Protein AF-D0VNY0-F1 (afdb_monomer_lite)

Organism: NCBI:txid554406

Radius of gyration: 15.48 Å; chains: 1; bounding box: 35×25×47 Å

Sequence (81 aa):
PSSGRPIAVPSQDMVMGCYYMTKERKGVKGEGKSFSNKNQLITAYQNGQVAVHALVNVRIDGEIVQTTPGRLMFNTMLPKE

InterPro domains:
  IPR007066 RNA polymerase Rpb1, domain 3 [PF04983] (1-81)
  IPR042102 RNA polymerase Rpb1, domain 3 superfamily [G3DSA:1.10.274.100] (1-63)

pLDDT: mean 90.7, std 8.15, range [50.34, 97.25]

Secondary structure (DSSP, 8-state):
------S-PPPHHHHHHHHHHH---TT-TTTT-EESSHHHHHHHHHTTSS-TT--EEEEETTEEEEE-HHHHHHHHHSPP-

Structure (mmCIF, N/CA/C/O backbone):
data_AF-D0VNY0-F1
#
_entry.id   AF-D0VNY0-F1
#
loop_
_atom_site.group_PDB
_atom_site.id
_atom_site.type_symbol
_atom_site.label_atom_id
_atom_site.label_alt_id
_atom_site.label_comp_id
_atom_site.label_asym_id
_atom_site.label_entity_id
_atom_site.label_seq_id
_atom_site.pdbx_PDB_ins_code
_atom_site.Cartn_x
_atom_site.Cartn_y
_atom_site.Cartn_z
_atom_site.occupancy
_atom_site.B_iso_or_equiv
_atom_site.auth_seq_id
_atom_site.auth_comp_id
_atom_site.auth_asym_id
_atom_site.auth_atom_id
_atom_site.pdbx_PDB_model_num
ATOM 1 N N . PRO A 1 1 ? 20.661 7.154 -34.048 1.00 50.34 1 PRO A N 1
ATOM 2 C CA . PRO A 1 1 ? 19.572 6.444 -33.333 1.00 50.34 1 PRO A CA 1
ATOM 3 C C . PRO A 1 1 ? 18.264 7.252 -33.414 1.00 50.34 1 PRO A C 1
ATOM 5 O O . PRO A 1 1 ? 18.134 8.279 -32.760 1.00 50.34 1 PRO A O 1
ATOM 8 N N . SER A 1 2 ? 17.331 6.853 -34.282 1.00 69.88 2 SER A N 1
ATOM 9 C CA . SER A 1 2 ? 16.217 7.719 -34.723 1.00 69.88 2 SER A CA 1
ATOM 10 C C . SER A 1 2 ? 15.004 7.785 -33.777 1.00 69.88 2 SER A C 1
ATOM 12 O O . SER A 1 2 ? 13.926 8.203 -34.184 1.00 69.88 2 SER A O 1
ATOM 14 N N . SER A 1 3 ? 15.147 7.404 -32.504 1.00 65.62 3 SER A N 1
ATOM 15 C CA . SER A 1 3 ? 14.120 7.639 -31.482 1.00 65.62 3 SER A CA 1
ATOM 16 C C . SER A 1 3 ? 14.752 7.634 -30.087 1.00 65.62 3 SER A C 1
ATOM 18 O O . SER A 1 3 ? 15.393 6.655 -29.720 1.00 65.62 3 SER A O 1
ATOM 20 N N . GLY A 1 4 ? 14.577 8.703 -29.302 1.00 80.38 4 GLY A N 1
ATOM 21 C CA . GLY A 1 4 ? 15.067 8.826 -27.915 1.00 80.38 4 GLY A CA 1
ATOM 22 C C . GLY A 1 4 ? 14.235 8.052 -26.887 1.00 80.38 4 GLY A C 1
ATOM 23 O O . GLY A 1 4 ? 14.157 8.446 -25.727 1.00 80.38 4 GLY A O 1
ATOM 24 N N . ARG A 1 5 ? 13.540 6.996 -27.322 1.00 76.81 5 ARG A N 1
ATOM 25 C CA . ARG A 1 5 ? 12.688 6.185 -26.450 1.00 76.81 5 ARG A CA 1
ATOM 26 C C . ARG A 1 5 ? 13.556 5.237 -25.612 1.00 76.81 5 ARG A C 1
ATOM 28 O O . ARG A 1 5 ? 14.536 4.709 -26.141 1.00 76.81 5 ARG A O 1
ATOM 35 N N . PRO A 1 6 ? 13.201 4.994 -24.339 1.00 77.88 6 PRO A N 1
ATOM 36 C CA . PRO A 1 6 ? 13.909 4.038 -23.496 1.00 77.88 6 PRO A CA 1
ATOM 37 C C . PRO A 1 6 ? 13.955 2.655 -24.148 1.00 77.88 6 PRO A C 1
ATOM 39 O O . PRO A 1 6 ? 12.940 2.161 -24.633 1.00 77.88 6 PRO A O 1
ATOM 42 N N . ILE A 1 7 ? 15.134 2.032 -24.147 1.00 75.88 7 ILE A N 1
ATOM 43 C CA . ILE A 1 7 ? 15.340 0.693 -24.723 1.00 75.88 7 ILE A CA 1
ATOM 44 C C . ILE A 1 7 ? 14.986 -0.395 -23.694 1.00 75.88 7 ILE A C 1
ATOM 46 O O . ILE A 1 7 ? 14.506 -1.465 -24.057 1.00 75.88 7 ILE A O 1
ATOM 50 N N . ALA A 1 8 ? 15.159 -0.106 -22.400 1.00 80.81 8 ALA A N 1
ATOM 51 C CA . ALA A 1 8 ? 14.766 -0.984 -21.301 1.00 80.81 8 ALA A CA 1
ATOM 52 C C . ALA A 1 8 ? 13.275 -0.798 -20.962 1.00 80.81 8 ALA A C 1
ATOM 54 O O . ALA A 1 8 ? 12.922 -0.150 -19.978 1.00 80.81 8 ALA A O 1
ATOM 55 N N . VAL A 1 9 ? 12.394 -1.328 -21.813 1.00 84.06 9 VAL A N 1
ATOM 56 C CA . VAL A 1 9 ? 10.946 -1.358 -21.557 1.00 84.06 9 VAL A CA 1
ATOM 57 C C . VAL A 1 9 ? 10.605 -2.641 -20.790 1.00 84.06 9 VAL A C 1
ATOM 59 O O . VAL A 1 9 ? 11.086 -3.712 -21.168 1.00 84.06 9 VAL A O 1
ATOM 62 N N . PRO A 1 10 ? 9.793 -2.576 -19.720 1.00 85.75 10 PRO A N 1
ATOM 63 C CA . PRO A 1 10 ? 9.388 -3.771 -18.996 1.00 85.75 10 PRO A CA 1
ATOM 64 C C . PRO A 1 10 ? 8.555 -4.722 -19.872 1.00 85.75 10 PRO A C 1
ATOM 66 O O . PRO A 1 10 ? 7.802 -4.292 -20.744 1.00 85.75 10 PRO A O 1
ATOM 69 N N . SER A 1 11 ? 8.668 -6.026 -19.614 1.00 92.62 11 SER A N 1
ATOM 70 C CA . SER A 1 11 ? 7.852 -7.061 -20.248 1.00 92.62 11 SER A CA 1
ATOM 71 C C . SER A 1 11 ? 6.382 -6.965 -19.833 1.00 92.62 11 SER A C 1
ATOM 73 O O . SER A 1 11 ? 6.031 -6.355 -18.819 1.00 92.62 11 SER A O 1
ATOM 75 N N . GLN A 1 12 ? 5.513 -7.625 -20.599 1.00 88.88 12 GLN A N 1
ATOM 76 C CA . GLN A 1 12 ? 4.073 -7.660 -20.342 1.00 88.88 12 GLN A CA 1
ATOM 77 C C . GLN A 1 12 ? 3.730 -8.172 -18.934 1.00 88.88 12 GLN A C 1
ATOM 79 O O . GLN A 1 12 ? 2.870 -7.590 -18.27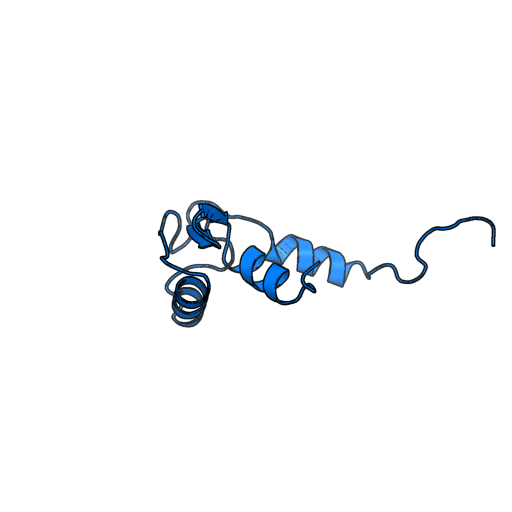3 1.00 88.88 12 GLN A O 1
ATOM 84 N N . ASP A 1 13 ? 4.434 -9.194 -18.446 1.00 91.69 13 ASP A N 1
ATOM 85 C CA . ASP A 1 13 ? 4.216 -9.749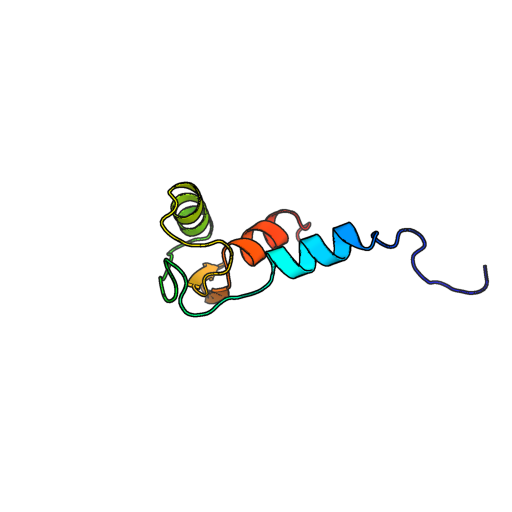 -17.105 1.00 91.69 13 ASP A CA 1
ATOM 86 C C . ASP A 1 13 ? 4.597 -8.762 -16.002 1.00 91.69 13 ASP A C 1
ATOM 88 O O . ASP A 1 13 ? 3.889 -8.640 -15.003 1.00 91.69 13 ASP A O 1
ATOM 92 N N . MET A 1 14 ? 5.676 -7.998 -16.200 1.00 91.56 14 MET A N 1
ATOM 93 C CA . MET A 1 14 ? 6.054 -6.937 -15.266 1.00 91.56 14 MET A CA 1
ATOM 94 C C . MET A 1 14 ? 4.994 -5.833 -15.231 1.00 91.56 14 MET A C 1
ATOM 96 O O . MET A 1 14 ? 4.592 -5.398 -14.153 1.00 91.56 14 MET A O 1
ATOM 100 N N . VAL A 1 15 ? 4.470 -5.429 -16.393 1.00 91.12 15 VAL A N 1
ATOM 101 C CA . VAL A 1 15 ? 3.383 -4.439 -16.480 1.00 91.12 15 VAL A CA 1
ATOM 102 C C . VAL A 1 15 ? 2.113 -4.948 -15.784 1.00 91.12 15 VAL A C 1
ATOM 104 O O . VAL A 1 15 ? 1.507 -4.222 -14.994 1.00 91.12 15 VAL A O 1
ATOM 107 N N . MET A 1 16 ? 1.734 -6.206 -16.020 1.00 92.88 16 MET A N 1
ATOM 108 C CA . MET A 1 16 ? 0.599 -6.864 -15.361 1.00 92.88 16 MET A CA 1
ATOM 109 C C . MET A 1 16 ? 0.782 -6.954 -13.843 1.00 92.88 16 MET A C 1
ATOM 111 O O . MET A 1 16 ? -0.159 -6.675 -13.099 1.00 92.88 16 MET A O 1
ATOM 115 N N . GLY A 1 17 ? 1.986 -7.287 -13.374 1.00 92.62 17 GLY A N 1
ATOM 116 C CA . GLY A 1 17 ? 2.315 -7.347 -11.951 1.00 92.62 17 GLY A CA 1
ATOM 117 C C . GLY A 1 17 ? 2.147 -5.995 -11.260 1.00 92.62 17 GLY A C 1
ATOM 118 O O . GLY A 1 17 ? 1.459 -5.903 -10.241 1.00 92.62 17 GLY A O 1
ATOM 119 N N . CYS A 1 18 ? 2.694 -4.930 -11.853 1.00 91.88 18 CYS A N 1
ATOM 120 C CA . CYS A 1 18 ? 2.538 -3.564 -11.350 1.00 91.88 18 CYS A CA 1
ATOM 121 C C . CYS A 1 18 ? 1.066 -3.123 -11.345 1.00 91.88 18 CYS A C 1
ATOM 123 O O . CYS A 1 18 ? 0.590 -2.549 -10.361 1.00 91.88 18 CYS A O 1
ATOM 125 N N . TYR A 1 19 ? 0.320 -3.431 -12.411 1.00 93.31 19 TYR A N 1
ATOM 126 C CA . TYR A 1 19 ? -1.112 -3.137 -12.488 1.00 93.31 19 TYR A CA 1
ATOM 127 C C . TYR A 1 19 ? -1.901 -3.865 -11.395 1.00 93.31 19 TYR A C 1
ATOM 129 O O . TYR A 1 19 ? -2.704 -3.251 -10.695 1.00 93.31 19 TYR A O 1
ATOM 137 N N . TYR A 1 20 ? -1.658 -5.164 -11.210 1.00 93.69 20 TYR A N 1
ATOM 138 C CA . TYR A 1 20 ? -2.338 -5.949 -10.186 1.00 93.69 20 TYR A CA 1
ATOM 139 C C . TYR A 1 20 ? -2.037 -5.414 -8.786 1.00 93.69 20 TYR A C 1
ATOM 141 O O . TYR A 1 20 ? -2.962 -5.202 -8.010 1.00 93.69 20 TYR A O 1
ATOM 149 N N . MET A 1 21 ? -0.765 -5.153 -8.476 1.00 91.62 21 MET A N 1
ATOM 150 C CA . MET A 1 21 ? -0.324 -4.698 -7.154 1.00 91.62 21 MET A CA 1
ATOM 151 C C . MET A 1 21 ? -0.912 -3.335 -6.763 1.00 91.62 21 MET A C 1
ATOM 153 O O . MET A 1 21 ? -1.174 -3.087 -5.589 1.00 91.62 21 MET A O 1
ATOM 157 N N . THR A 1 22 ? -1.129 -2.447 -7.733 1.00 93.38 22 THR A N 1
ATOM 158 C CA . THR A 1 22 ? -1.606 -1.076 -7.483 1.00 93.38 22 THR A CA 1
ATOM 159 C C . THR A 1 22 ? -3.127 -0.924 -7.578 1.00 93.38 22 THR A C 1
ATOM 161 O O . THR A 1 22 ? -3.667 0.146 -7.267 1.00 93.38 22 THR A O 1
ATOM 164 N N . LYS A 1 23 ? -3.839 -1.986 -7.966 1.00 94.00 23 LYS A N 1
ATOM 165 C CA . LYS A 1 23 ? -5.296 -1.991 -8.092 1.00 94.00 23 LYS A CA 1
ATOM 166 C C . LYS A 1 23 ? -5.977 -1.979 -6.723 1.00 94.00 23 LYS A C 1
ATOM 168 O O . LYS A 1 23 ? -5.557 -2.638 -5.781 1.00 94.00 23 LYS A O 1
ATOM 173 N N . GLU A 1 24 ? -7.072 -1.238 -6.623 1.00 94.62 24 GLU A N 1
ATOM 174 C CA . GLU A 1 24 ? -7.956 -1.266 -5.457 1.00 94.62 24 GLU A CA 1
ATOM 175 C C . GLU A 1 24 ? -9.152 -2.186 -5.702 1.00 94.62 24 GLU A C 1
ATOM 177 O O . GLU A 1 24 ? -9.581 -2.406 -6.840 1.00 94.62 24 GLU A O 1
ATOM 182 N N . ARG A 1 25 ? -9.707 -2.733 -4.622 1.00 93.88 25 ARG A N 1
ATOM 183 C CA . ARG A 1 25 ? -10.901 -3.571 -4.667 1.00 93.88 25 ARG A CA 1
ATOM 184 C C . ARG A 1 25 ? -11.814 -3.213 -3.504 1.00 93.88 25 ARG A C 1
ATOM 186 O O . ARG A 1 25 ? -11.380 -3.220 -2.359 1.00 93.88 25 ARG A O 1
ATOM 193 N N . LYS A 1 26 ? -13.081 -2.950 -3.816 1.00 93.38 26 LYS A N 1
ATOM 194 C CA . LYS A 1 26 ? -14.140 -2.710 -2.828 1.00 93.38 26 LYS A CA 1
ATOM 195 C C . LYS A 1 26 ? -14.641 -4.025 -2.224 1.00 93.38 26 LYS A C 1
ATOM 197 O O . LYS A 1 26 ? -14.575 -5.075 -2.869 1.00 93.38 26 LYS A O 1
ATOM 202 N N . GLY A 1 27 ? -15.174 -3.953 -1.012 1.00 93.12 27 GLY A N 1
ATOM 203 C CA . GLY A 1 27 ? -15.703 -5.068 -0.232 1.00 93.12 27 GLY A CA 1
ATOM 204 C C . GLY A 1 27 ? -14.639 -6.034 0.289 1.00 93.12 27 GLY A C 1
ATOM 205 O O . GLY A 1 27 ? -14.946 -7.204 0.510 1.00 93.12 27 GLY A O 1
ATOM 206 N N . VAL A 1 28 ? -13.383 -5.603 0.435 1.00 95.38 28 VAL A N 1
ATOM 207 C CA . VAL A 1 28 ? -12.298 -6.491 0.888 1.00 95.38 28 VAL A CA 1
ATOM 208 C C . VAL A 1 28 ? -11.968 -6.296 2.361 1.00 95.38 28 VAL A C 1
ATOM 210 O O . VAL A 1 28 ? -12.224 -5.258 2.969 1.00 95.38 28 VAL A O 1
ATOM 213 N N . LYS A 1 29 ? -11.352 -7.321 2.952 1.00 95.19 29 LYS A N 1
ATOM 214 C CA . LYS A 1 29 ? -10.971 -7.313 4.363 1.00 95.19 29 LYS A CA 1
ATOM 215 C C . LYS A 1 29 ? -10.087 -6.106 4.686 1.00 95.19 29 LYS A C 1
ATOM 217 O O . LYS A 1 29 ? -9.033 -5.923 4.080 1.00 95.19 29 LYS A O 1
ATOM 222 N N . GLY A 1 30 ? -10.491 -5.338 5.693 1.00 91.75 30 GLY A N 1
ATOM 223 C CA . GLY A 1 30 ? -9.729 -4.195 6.191 1.00 91.75 30 GLY A CA 1
ATOM 224 C C . GLY A 1 30 ? -9.922 -2.893 5.413 1.00 91.75 30 GLY A C 1
ATOM 225 O O . GLY A 1 30 ? -9.214 -1.939 5.711 1.00 91.75 30 GLY A O 1
ATOM 226 N N . GLU A 1 31 ? -10.865 -2.834 4.469 1.00 95.12 31 GLU A N 1
ATOM 227 C CA . GLU A 1 31 ? -11.275 -1.583 3.823 1.00 95.12 31 GLU A CA 1
ATOM 228 C C . GLU A 1 31 ? -11.766 -0.547 4.847 1.00 95.12 31 GLU A C 1
ATOM 230 O O . GLU A 1 31 ? -12.396 -0.885 5.850 1.00 95.12 31 GLU A O 1
ATOM 235 N N . GLY A 1 32 ? -11.426 0.721 4.612 1.00 94.06 32 GLY A N 1
ATOM 236 C CA . GLY A 1 32 ? -11.788 1.855 5.461 1.00 94.06 32 GLY A CA 1
ATOM 237 C C . GLY A 1 32 ? -10.987 1.968 6.760 1.00 94.06 32 GLY A C 1
ATOM 238 O O . GLY A 1 32 ? -11.155 2.945 7.489 1.00 94.06 32 GLY A O 1
ATOM 239 N N . LYS A 1 33 ? -10.096 1.013 7.065 1.00 94.94 33 LYS A N 1
ATOM 240 C CA . LYS A 1 33 ? -9.232 1.101 8.249 1.00 94.94 33 LYS A CA 1
ATOM 241 C C . LYS A 1 33 ? -8.244 2.261 8.128 1.00 94.94 33 LYS A C 1
ATOM 243 O O . LYS A 1 33 ? -7.750 2.569 7.043 1.00 94.94 33 LYS A O 1
ATOM 248 N N . SER A 1 34 ? -7.923 2.847 9.276 1.00 96.00 34 SER A N 1
ATOM 249 C CA . SER A 1 34 ? -6.945 3.924 9.404 1.00 96.00 34 SER A CA 1
ATOM 250 C C . SER A 1 34 ? -5.713 3.441 10.163 1.00 96.00 34 SER A C 1
ATOM 252 O O . SER A 1 34 ? -5.840 2.754 11.175 1.00 96.00 34 SER A O 1
ATOM 254 N N . PHE A 1 35 ? -4.529 3.819 9.688 1.00 95.56 35 PHE A N 1
ATOM 255 C CA . PHE A 1 35 ? -3.241 3.433 10.259 1.00 95.56 35 PHE A CA 1
ATOM 256 C C . PHE A 1 35 ? -2.395 4.664 10.567 1.00 95.56 35 PHE A C 1
ATOM 258 O O . PHE A 1 35 ? -2.322 5.611 9.778 1.00 95.56 35 PHE A O 1
ATOM 265 N N . SER A 1 36 ? -1.713 4.631 11.710 1.00 93.62 36 SER A N 1
ATOM 266 C CA . SER A 1 36 ? -0.931 5.772 12.199 1.00 93.62 36 SER A CA 1
ATOM 267 C C . SER A 1 36 ? 0.384 5.980 11.449 1.00 93.62 36 SER A C 1
ATOM 269 O O . SER A 1 36 ? 0.965 7.057 11.540 1.00 93.62 36 SER A O 1
ATOM 271 N N . ASN A 1 37 ? 0.886 4.953 10.759 1.00 93.75 37 ASN A N 1
ATOM 272 C CA . ASN A 1 37 ? 2.101 5.012 9.950 1.00 93.75 37 ASN A CA 1
ATOM 273 C C . ASN A 1 37 ? 2.167 3.835 8.958 1.00 93.75 37 ASN A C 1
ATOM 275 O O . ASN A 1 37 ? 1.391 2.878 9.040 1.00 93.75 37 ASN A O 1
ATOM 279 N N . LYS A 1 38 ? 3.141 3.901 8.042 1.00 93.44 38 LYS A N 1
ATOM 280 C CA . LYS A 1 38 ? 3.411 2.881 7.014 1.00 93.44 38 LYS A CA 1
ATOM 281 C C . LYS A 1 38 ? 3.672 1.489 7.614 1.00 93.44 38 LYS A C 1
ATOM 283 O O . LYS A 1 38 ? 3.117 0.504 7.134 1.00 93.44 38 LYS A O 1
ATOM 288 N N . ASN A 1 39 ? 4.455 1.409 8.692 1.00 93.56 39 ASN A N 1
ATOM 289 C CA . ASN A 1 39 ? 4.834 0.137 9.321 1.00 93.56 39 ASN A CA 1
ATOM 290 C C . ASN A 1 39 ? 3.625 -0.601 9.905 1.00 93.56 39 ASN A C 1
ATOM 292 O O . ASN A 1 39 ? 3.501 -1.807 9.728 1.00 93.56 39 ASN A O 1
ATOM 296 N N . GLN A 1 40 ? 2.695 0.123 10.531 1.00 94.69 40 GLN A N 1
ATOM 297 C CA . GLN A 1 40 ? 1.459 -0.451 11.059 1.00 94.69 40 GLN A CA 1
ATOM 298 C C . GLN A 1 40 ? 0.614 -1.106 9.964 1.00 94.69 40 GLN A C 1
ATOM 300 O O . GLN A 1 40 ? 0.085 -2.198 10.174 1.00 94.69 40 GLN A O 1
ATOM 305 N N . LEU A 1 41 ? 0.503 -0.460 8.796 1.00 95.06 41 LEU A N 1
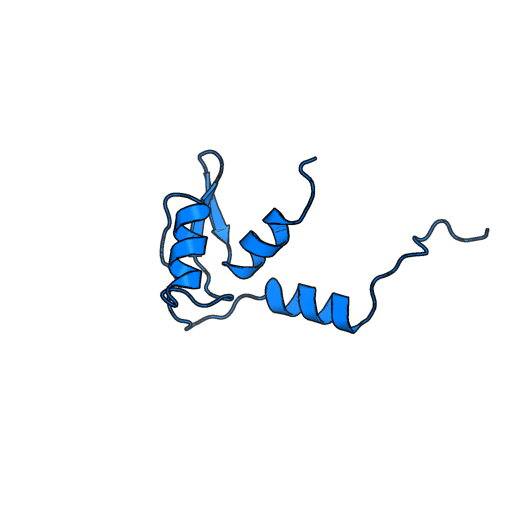ATOM 306 C CA . LEU A 1 41 ? -0.214 -1.045 7.665 1.00 95.06 41 LEU A CA 1
ATOM 307 C C . LEU A 1 41 ? 0.466 -2.335 7.191 1.00 95.06 41 LEU A C 1
ATOM 309 O O . LEU A 1 41 ? -0.215 -3.331 6.952 1.00 95.06 41 LEU A O 1
ATOM 313 N N . ILE A 1 42 ? 1.798 -2.334 7.090 1.00 93.88 42 ILE A N 1
ATOM 314 C CA . ILE A 1 42 ? 2.575 -3.506 6.665 1.00 93.88 42 ILE A CA 1
ATOM 315 C C . ILE A 1 42 ? 2.394 -4.664 7.653 1.00 93.88 42 ILE A C 1
ATOM 317 O O . ILE A 1 42 ? 2.087 -5.775 7.229 1.00 93.88 42 ILE A O 1
ATOM 321 N N . THR A 1 43 ? 2.493 -4.412 8.960 1.00 95.50 43 THR A N 1
ATOM 322 C CA . THR A 1 43 ? 2.242 -5.430 9.990 1.00 95.50 43 THR A CA 1
ATOM 323 C C . THR A 1 43 ? 0.811 -5.963 9.916 1.00 95.50 43 THR A C 1
ATOM 325 O O . THR A 1 43 ? 0.586 -7.169 10.002 1.00 95.50 43 THR A O 1
ATOM 328 N N . ALA A 1 44 ? -0.182 -5.092 9.716 1.00 95.69 44 ALA A N 1
ATOM 329 C CA . ALA A 1 44 ? -1.574 -5.512 9.582 1.00 95.69 44 ALA A CA 1
ATOM 330 C C . ALA A 1 44 ? -1.797 -6.384 8.336 1.00 95.69 44 ALA A C 1
ATOM 332 O O . ALA A 1 44 ? -2.534 -7.369 8.401 1.00 95.69 44 ALA A O 1
ATOM 333 N N . TYR A 1 45 ? -1.143 -6.057 7.222 1.00 95.38 45 TYR A N 1
ATOM 334 C CA . TYR A 1 45 ? -1.147 -6.885 6.021 1.00 95.38 45 TYR A CA 1
ATOM 335 C C . TYR A 1 45 ? -0.484 -8.251 6.264 1.00 95.38 45 TYR A C 1
ATOM 337 O O . TYR A 1 45 ? -1.089 -9.277 5.961 1.00 95.38 45 TYR A O 1
ATOM 345 N N . GLN A 1 46 ? 0.704 -8.282 6.879 1.00 94.69 46 GLN A N 1
ATOM 346 C CA . GLN A 1 46 ? 1.427 -9.520 7.213 1.00 94.69 46 GLN A CA 1
ATOM 347 C C . GLN A 1 46 ? 0.623 -10.435 8.146 1.00 94.69 46 GLN A C 1
ATOM 349 O O . GLN A 1 46 ? 0.617 -11.649 7.972 1.00 94.69 46 GLN A O 1
ATOM 354 N N . ASN A 1 47 ? -0.129 -9.849 9.078 1.00 96.12 47 ASN A N 1
ATOM 355 C CA . ASN A 1 47 ? -1.029 -10.569 9.982 1.00 96.12 47 ASN A CA 1
ATOM 356 C C . ASN A 1 47 ? -2.382 -10.938 9.338 1.00 96.12 47 ASN A C 1
ATOM 358 O O . ASN A 1 47 ? -3.309 -11.361 10.033 1.00 96.12 47 ASN A O 1
ATOM 362 N N . GLY A 1 48 ? -2.552 -10.712 8.031 1.00 94.00 48 GLY A N 1
ATOM 363 C CA . GLY A 1 48 ? -3.778 -11.019 7.292 1.00 94.00 48 GLY A CA 1
ATOM 364 C C . GLY A 1 48 ? -4.996 -10.196 7.723 1.00 94.00 48 GLY A C 1
ATOM 365 O O . GLY A 1 48 ? -6.134 -10.614 7.500 1.00 94.00 48 GLY A O 1
ATOM 366 N N . GLN A 1 49 ? -4.801 -9.046 8.372 1.00 94.50 49 GLN A N 1
ATOM 367 C CA . GLN A 1 49 ? -5.871 -8.175 8.883 1.00 94.50 49 GLN A CA 1
ATOM 368 C C . GLN A 1 49 ? -6.418 -7.199 7.835 1.00 94.50 49 GLN A C 1
ATOM 370 O O . GLN A 1 49 ? -7.485 -6.607 8.049 1.00 94.50 49 GLN A O 1
ATOM 375 N N . VAL A 1 50 ? -5.686 -7.027 6.733 1.00 96.25 50 VAL A N 1
ATOM 376 C CA . VAL A 1 50 ? -5.994 -6.141 5.607 1.00 96.25 50 VAL A CA 1
ATOM 377 C C . VAL A 1 50 ? -5.595 -6.850 4.315 1.00 96.25 50 VAL A C 1
ATOM 379 O O . VAL A 1 50 ? -4.526 -7.452 4.251 1.00 96.25 50 VAL A O 1
ATOM 382 N N . ALA A 1 51 ? -6.442 -6.796 3.291 1.00 96.38 51 ALA A N 1
ATOM 383 C CA . ALA A 1 51 ? -6.129 -7.336 1.972 1.00 96.38 51 ALA A CA 1
ATOM 384 C C . ALA A 1 51 ? -5.212 -6.387 1.182 1.00 96.38 51 ALA A C 1
ATOM 386 O O . ALA A 1 51 ? -5.316 -5.173 1.322 1.00 96.38 51 ALA A O 1
ATOM 387 N N . VAL A 1 52 ? -4.376 -6.924 0.285 1.00 95.88 52 VAL A N 1
ATOM 388 C CA . VAL A 1 52 ? -3.426 -6.133 -0.534 1.00 95.88 52 VAL A CA 1
ATOM 389 C C . VAL A 1 52 ? -4.087 -4.991 -1.327 1.00 95.88 52 VAL A C 1
ATOM 391 O O . VAL A 1 52 ? -3.489 -3.929 -1.490 1.00 95.88 52 VAL A O 1
ATOM 394 N N . HIS A 1 53 ? -5.345 -5.184 -1.735 1.00 97.19 53 HIS A N 1
ATOM 395 C CA . HIS A 1 53 ? -6.131 -4.240 -2.544 1.00 97.19 53 HIS A CA 1
ATOM 396 C C . HIS A 1 53 ? -7.122 -3.409 -1.719 1.00 97.19 53 HIS A C 1
ATOM 398 O O . HIS A 1 53 ? -7.970 -2.726 -2.292 1.00 97.19 53 HIS A O 1
ATOM 404 N N . ALA A 1 54 ? -7.067 -3.502 -0.386 1.00 97.25 54 ALA A N 1
ATOM 405 C CA . ALA A 1 54 ? -7.971 -2.779 0.499 1.00 97.25 54 ALA A CA 1
ATOM 406 C C . ALA A 1 54 ? -7.667 -1.285 0.485 1.00 97.25 54 ALA A C 1
ATOM 408 O O . ALA A 1 54 ? -6.523 -0.884 0.697 1.00 97.25 54 ALA A O 1
ATOM 409 N N . LEU A 1 55 ? -8.703 -0.475 0.279 1.00 97.00 55 LEU A N 1
ATOM 410 C CA . LEU A 1 55 ? -8.602 0.972 0.382 1.00 97.00 55 LEU A CA 1
ATOM 411 C C . LEU A 1 55 ? -8.560 1.368 1.863 1.00 97.00 55 LEU A C 1
ATOM 413 O O . LEU A 1 55 ? -9.492 1.080 2.612 1.00 97.00 55 LEU A O 1
ATOM 417 N N . VAL A 1 56 ? -7.468 1.992 2.292 1.00 96.50 56 VAL A N 1
ATOM 418 C CA . VAL A 1 56 ? -7.177 2.334 3.691 1.00 96.50 56 VAL A CA 1
ATOM 419 C C . VAL A 1 56 ? -6.650 3.759 3.796 1.00 96.50 56 VAL A C 1
ATOM 421 O O . VAL A 1 56 ? -6.132 4.313 2.828 1.00 96.50 56 VAL A O 1
ATOM 424 N N . ASN A 1 57 ? -6.739 4.346 4.984 1.00 96.75 57 ASN A N 1
ATOM 425 C CA . ASN A 1 57 ? -6.155 5.651 5.275 1.00 96.75 57 ASN A CA 1
ATOM 426 C C . ASN A 1 57 ? -4.854 5.456 6.056 1.00 96.75 57 ASN A C 1
ATOM 428 O O . ASN A 1 57 ? -4.830 4.743 7.057 1.00 96.75 57 ASN A O 1
ATOM 432 N N . VAL A 1 58 ? -3.763 6.080 5.627 1.00 96.00 58 VAL A N 1
ATOM 433 C CA . VAL A 1 58 ? -2.465 5.993 6.310 1.00 96.00 58 VAL A CA 1
ATOM 434 C C . VAL A 1 58 ? -1.915 7.389 6.508 1.00 96.00 58 VAL A C 1
ATOM 436 O O . VAL A 1 58 ? -1.912 8.187 5.575 1.00 96.00 58 VAL A O 1
ATOM 439 N N . ARG A 1 59 ? -1.396 7.677 7.703 1.00 94.69 59 ARG A N 1
ATOM 440 C CA . ARG A 1 59 ? -0.622 8.900 7.915 1.00 94.69 59 ARG A CA 1
ATOM 441 C C . ARG A 1 59 ? 0.795 8.747 7.352 1.00 94.69 59 ARG A C 1
ATOM 443 O O . ARG A 1 59 ? 1.546 7.866 7.778 1.00 94.69 59 ARG A O 1
ATOM 450 N N . ILE A 1 60 ? 1.152 9.605 6.404 1.00 90.19 60 ILE A N 1
ATOM 451 C CA . ILE A 1 60 ? 2.459 9.676 5.748 1.00 90.19 60 ILE A CA 1
ATOM 452 C C . ILE A 1 60 ? 2.930 11.125 5.848 1.00 90.19 60 ILE A C 1
ATOM 454 O O . ILE A 1 60 ? 2.215 12.023 5.429 1.00 90.19 60 ILE A O 1
ATOM 458 N N . ASP A 1 61 ? 4.096 11.344 6.461 1.00 88.38 61 ASP A N 1
ATOM 459 C CA . ASP A 1 61 ? 4.741 12.665 6.557 1.00 88.38 61 ASP A CA 1
ATOM 460 C C . ASP A 1 61 ? 3.831 13.780 7.121 1.00 88.38 61 ASP A C 1
ATOM 462 O O . ASP A 1 61 ? 3.945 14.949 6.780 1.00 88.38 61 ASP A O 1
ATOM 466 N N . GLY A 1 62 ? 2.925 13.405 8.033 1.00 89.88 62 GLY A N 1
ATOM 467 C CA . GLY A 1 62 ? 1.984 14.315 8.699 1.00 89.88 62 GLY A CA 1
ATOM 468 C C . GLY A 1 62 ? 0.594 14.374 8.062 1.00 89.88 62 GLY A C 1
ATOM 469 O O . GLY A 1 62 ? -0.364 14.726 8.749 1.00 89.88 62 GLY A O 1
ATOM 470 N N . GLU A 1 63 ? 0.441 13.923 6.819 1.00 93.31 63 GLU A N 1
ATOM 471 C CA . GLU A 1 63 ? -0.823 13.959 6.083 1.00 93.31 63 GLU A CA 1
ATOM 472 C C . GLU A 1 63 ? -1.516 12.597 6.057 1.00 93.31 63 GLU A C 1
ATOM 474 O O . GLU A 1 63 ? -0.874 11.547 6.068 1.00 93.31 63 GLU A O 1
ATOM 479 N N . ILE A 1 64 ? -2.850 12.595 6.039 1.00 93.94 64 ILE A N 1
ATOM 480 C CA . ILE A 1 64 ? -3.634 11.367 5.876 1.00 93.94 64 ILE A CA 1
ATOM 481 C C . ILE A 1 64 ? -3.835 11.135 4.383 1.00 93.94 64 ILE A C 1
ATOM 483 O O . ILE A 1 64 ? -4.549 11.883 3.723 1.00 93.94 64 ILE A O 1
ATOM 487 N N . VAL A 1 65 ? -3.238 10.062 3.873 1.00 94.81 65 VAL A N 1
ATOM 488 C CA . VAL A 1 65 ? -3.324 9.666 2.469 1.00 94.81 65 VAL A CA 1
ATOM 489 C C . VAL A 1 65 ? -4.165 8.402 2.354 1.00 94.81 65 VAL A C 1
ATOM 491 O O . VAL A 1 65 ? -3.944 7.420 3.071 1.00 94.81 65 VAL A O 1
ATOM 494 N N . GLN A 1 66 ? -5.122 8.409 1.430 1.00 95.56 66 GLN A N 1
ATOM 495 C CA . GLN A 1 66 ? -5.885 7.218 1.078 1.00 95.56 66 GLN A CA 1
ATOM 496 C C . GLN A 1 66 ? -5.088 6.370 0.075 1.00 95.56 66 GLN A C 1
ATOM 498 O O . GLN A 1 66 ? -4.677 6.850 -0.979 1.00 95.56 66 GLN A O 1
ATOM 503 N N . THR A 1 67 ? -4.835 5.106 0.405 1.00 95.06 67 THR A N 1
ATOM 504 C CA . THR A 1 67 ? -3.978 4.215 -0.390 1.00 95.06 67 THR A CA 1
ATOM 505 C C . THR A 1 67 ? -4.362 2.744 -0.209 1.00 95.06 67 THR A C 1
ATOM 507 O O . THR A 1 67 ? -5.339 2.430 0.466 1.00 95.06 67 THR A O 1
ATOM 510 N N . THR A 1 68 ? -3.604 1.829 -0.816 1.00 96.62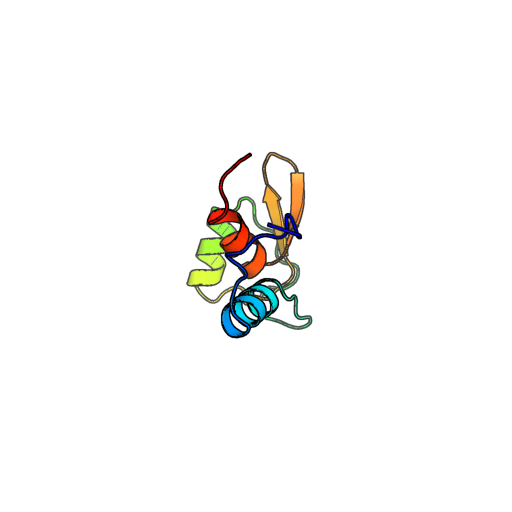 68 THR A N 1
ATOM 511 C CA . THR A 1 68 ? -3.699 0.379 -0.583 1.00 96.62 68 THR A CA 1
ATOM 512 C C . THR A 1 68 ? -2.365 -0.164 -0.061 1.00 96.62 68 THR A C 1
ATOM 514 O O . THR A 1 68 ? -1.316 0.435 -0.330 1.00 96.62 68 THR A O 1
ATOM 517 N N . PRO A 1 69 ? -2.345 -1.308 0.654 1.00 95.31 69 PRO A N 1
ATOM 518 C CA . PRO A 1 69 ? -1.088 -1.964 1.017 1.00 95.31 69 PRO A CA 1
ATOM 519 C C . PRO A 1 69 ? -0.185 -2.231 -0.189 1.00 95.31 69 PRO A C 1
ATOM 521 O O . PRO A 1 69 ? 1.018 -2.000 -0.107 1.00 95.31 69 PRO A O 1
ATOM 524 N N . GLY A 1 70 ? -0.761 -2.657 -1.319 1.00 95.06 70 GLY A N 1
ATOM 525 C CA . GLY A 1 70 ? -0.005 -2.915 -2.542 1.00 95.06 70 GLY A CA 1
ATOM 526 C C . GLY A 1 70 ? 0.676 -1.663 -3.107 1.00 95.06 70 GLY A C 1
ATOM 527 O O . GLY A 1 70 ? 1.871 -1.699 -3.393 1.00 95.06 70 GLY A O 1
ATOM 528 N N . ARG A 1 71 ? -0.029 -0.521 -3.170 1.00 95.00 71 ARG A N 1
ATOM 529 C CA . ARG A 1 71 ? 0.562 0.772 -3.577 1.00 95.00 71 ARG A CA 1
ATOM 530 C C . ARG A 1 71 ? 1.685 1.205 -2.636 1.00 95.00 71 ARG A C 1
ATOM 532 O O . ARG A 1 71 ? 2.715 1.699 -3.086 1.00 95.00 71 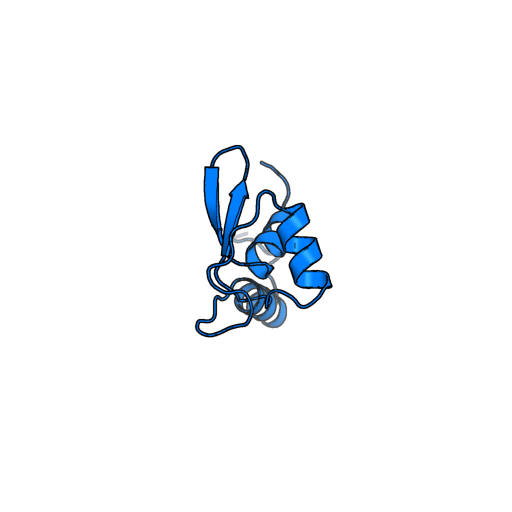ARG A O 1
ATOM 539 N N . LEU A 1 72 ? 1.504 1.003 -1.330 1.00 93.06 72 LEU A N 1
ATOM 540 C CA . LEU A 1 72 ? 2.521 1.355 -0.344 1.00 93.06 72 LEU A CA 1
ATOM 541 C C . LEU A 1 72 ? 3.793 0.504 -0.503 1.00 93.06 72 LEU A C 1
ATOM 543 O O . LEU A 1 72 ? 4.901 1.040 -0.449 1.00 93.06 72 LEU A O 1
ATOM 547 N N . MET A 1 73 ? 3.640 -0.805 -0.718 1.00 91.44 73 MET A N 1
ATOM 548 C CA . MET A 1 73 ? 4.762 -1.720 -0.954 1.00 91.44 73 MET A CA 1
ATOM 549 C C . MET A 1 73 ? 5.516 -1.373 -2.233 1.00 91.44 73 MET A C 1
ATOM 551 O O . MET A 1 73 ? 6.741 -1.282 -2.203 1.00 91.44 73 MET A O 1
ATOM 555 N N . PHE A 1 74 ? 4.786 -1.107 -3.318 1.00 91.88 74 PHE A N 1
ATOM 556 C CA . PHE A 1 74 ? 5.363 -0.672 -4.586 1.00 91.88 74 PHE A CA 1
ATOM 557 C C . PHE A 1 74 ? 6.208 0.600 -4.417 1.00 91.88 74 PHE A C 1
ATOM 559 O O . PHE A 1 74 ? 7.379 0.624 -4.787 1.00 91.88 74 PHE A O 1
ATOM 566 N N . ASN A 1 75 ? 5.660 1.624 -3.755 1.00 89.25 75 ASN A N 1
ATOM 567 C CA . ASN A 1 75 ? 6.360 2.894 -3.541 1.00 89.25 75 ASN A CA 1
ATOM 568 C C . ASN A 1 75 ? 7.577 2.781 -2.616 1.00 89.25 75 ASN A C 1
ATOM 570 O O . ASN A 1 75 ? 8.472 3.612 -2.690 1.00 89.25 75 ASN A O 1
ATOM 574 N N . THR A 1 76 ? 7.630 1.773 -1.743 1.00 86.94 76 THR A N 1
ATOM 575 C CA . THR A 1 76 ? 8.785 1.562 -0.853 1.00 86.94 76 THR A CA 1
ATOM 576 C C . THR A 1 76 ? 10.008 1.045 -1.620 1.00 86.94 76 THR A C 1
ATOM 578 O O . THR A 1 76 ? 11.133 1.241 -1.172 1.00 86.94 76 THR A O 1
ATOM 581 N N . MET A 1 77 ? 9.799 0.397 -2.771 1.00 86.12 77 MET A N 1
ATOM 582 C CA . M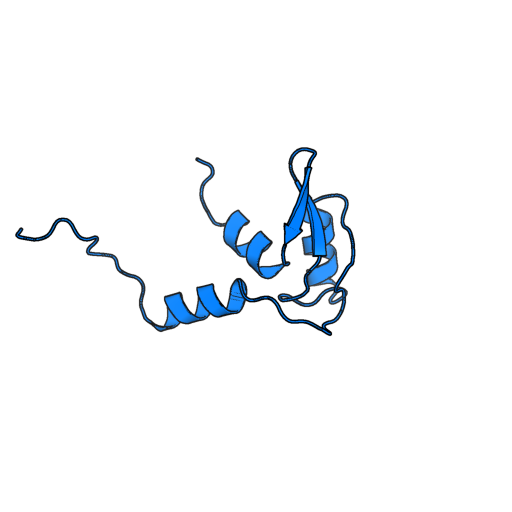ET A 1 77 ? 10.882 -0.092 -3.633 1.00 86.12 77 MET A CA 1
ATOM 583 C C . MET A 1 77 ? 11.446 0.992 -4.557 1.00 86.12 77 MET A C 1
ATOM 585 O O . MET A 1 77 ? 12.542 0.825 -5.090 1.00 86.12 77 MET A O 1
ATOM 589 N N . LEU A 1 78 ? 10.706 2.082 -4.770 1.00 86.31 78 LEU A N 1
ATOM 590 C CA . LEU A 1 78 ? 11.152 3.186 -5.609 1.00 86.31 78 LEU A CA 1
ATOM 591 C C . LEU A 1 78 ? 12.165 4.063 -4.853 1.00 86.31 78 LEU A C 1
ATOM 593 O O . LEU A 1 78 ? 12.015 4.273 -3.645 1.00 86.31 78 LEU A O 1
ATOM 597 N N . PRO A 1 79 ? 13.197 4.585 -5.540 1.00 86.06 79 PRO A N 1
ATOM 598 C CA . PRO A 1 79 ? 14.112 5.542 -4.937 1.00 86.06 79 PRO A CA 1
ATOM 599 C C . PRO A 1 79 ? 13.353 6.805 -4.521 1.00 86.06 79 PRO A C 1
ATOM 601 O O . PRO A 1 79 ? 12.401 7.220 -5.183 1.00 86.06 79 PRO A O 1
ATOM 604 N N . LYS A 1 80 ? 13.786 7.412 -3.413 1.00 80.31 80 LYS A N 1
ATOM 605 C CA . LYS A 1 80 ? 13.364 8.773 -3.074 1.00 80.31 80 LYS A CA 1
ATOM 606 C C . LYS A 1 80 ? 13.975 9.720 -4.109 1.00 80.31 80 LYS A C 1
ATOM 608 O O . LYS A 1 80 ? 15.138 9.524 -4.464 1.00 80.31 80 LYS A O 1
ATOM 613 N N . GLU A 1 81 ? 13.183 10.673 -4.590 1.00 64.50 81 GLU A N 1
ATOM 614 C CA . GLU A 1 81 ? 13.685 11.794 -5.398 1.00 64.50 81 GLU A CA 1
ATOM 615 C C . GLU A 1 81 ? 14.709 12.632 -4.623 1.00 64.50 81 GLU A C 1
ATOM 617 O O . GLU A 1 81 ? 14.575 12.736 -3.377 1.00 64.50 81 GLU A O 1
#

Foldseek 3Di:
DPDPDDPPDDDPVVVVVLVVLQAADPPFAQAAEEEAALVRLVVCVVVVRFPSRHFYWYDDPNDTDTGGNSVSVVVVPDDDD